Protein AF-A0A0C2JBY4-F1 (afdb_monomer_lite)

Radius of gyration: 14.49 Å; chains: 1; bounding box: 32×27×39 Å

Foldseek 3Di:
DDPVVLVVLVVLLVCLVCVVVDDCVVPVVVLVVLVVVLVVLVVVCVVVVCPPPPLVRVVSSVSSNVSSCVSSVPDDDPVNVVSVVVNVVVVVVPVVCVVPD

Sequence (101 aa):
MTKNKKQQLYIIYFTLVVYPMIDKTANDWLYMILKELYDSVRMYIEKNLFKDVSLENQFHLTQYYLKSLITLKIPMSNLERAMLNWFFKFLSAKQHLSNVY

pLDDT: mean 84.53, std 10.97, range [45.44, 94.81]

Organism: Thelohanellus kitauei (NCBI:txid669202)

Secondary structure (DSSP, 8-state):
--HHHHHHHHHHHHHHHHGGGS-GGG-HHHHHHHHHHHHHHHHHHHHHTTTTS-HHHHHHHHHHHHHHHHHHTPPPPHHHHHHHHHHHHHHHHTGGGTTT-

Structure (mmCIF, N/CA/C/O backbone):
data_AF-A0A0C2JBY4-F1
#
_entry.id   AF-A0A0C2JBY4-F1
#
loop_
_atom_site.group_PDB
_atom_site.id
_atom_site.type_symbol
_atom_site.label_atom_id
_atom_site.label_alt_id
_atom_site.label_comp_id
_atom_site.label_asym_id
_atom_site.label_entity_id
_atom_site.label_seq_id
_atom_site.pdbx_PDB_ins_code
_atom_site.Cartn_x
_atom_site.Cartn_y
_atom_site.Cartn_z
_atom_site.occupancy
_atom_site.B_iso_or_equiv
_atom_site.auth_seq_id
_atom_site.auth_comp_id
_atom_site.auth_asym_id
_atom_site.auth_atom_id
_atom_site.pdbx_PDB_model_num
ATOM 1 N N . MET A 1 1 ? -15.710 6.754 -0.744 1.00 81.94 1 MET A N 1
ATOM 2 C CA . MET A 1 1 ? -15.325 6.814 -2.175 1.00 81.94 1 MET A CA 1
ATOM 3 C C . MET A 1 1 ? -16.546 6.532 -3.038 1.00 81.94 1 MET A C 1
ATOM 5 O O . MET A 1 1 ? -17.395 5.758 -2.616 1.00 81.94 1 MET A O 1
ATOM 9 N N . THR A 1 2 ? -16.650 7.143 -4.222 1.00 89.56 2 THR A N 1
ATOM 10 C CA . THR A 1 2 ? -17.694 6.798 -5.206 1.00 89.56 2 THR 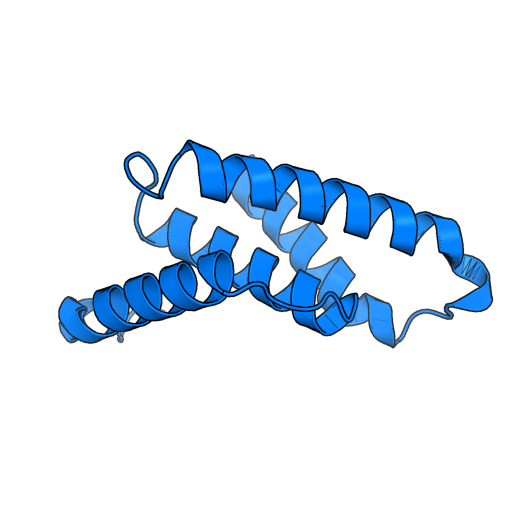A CA 1
ATOM 11 C C . THR A 1 2 ? -17.369 5.465 -5.891 1.00 89.56 2 THR A C 1
ATOM 13 O O . THR A 1 2 ? -16.215 5.028 -5.870 1.00 89.56 2 THR A O 1
ATOM 16 N N . LYS A 1 3 ? -18.359 4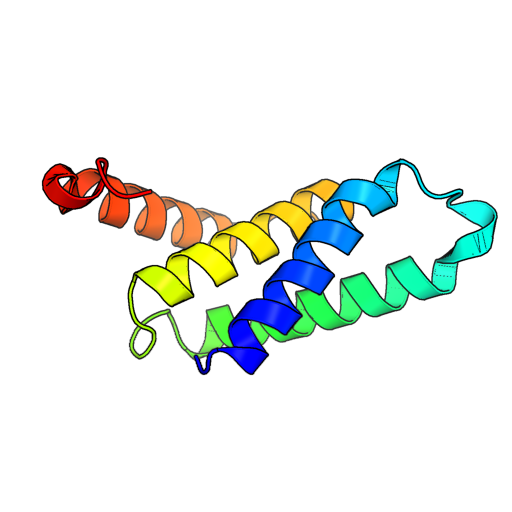.835 -6.542 1.00 90.38 3 LYS A N 1
ATOM 17 C CA . LYS A 1 3 ? -18.168 3.596 -7.323 1.00 90.38 3 LYS A CA 1
ATOM 18 C C . LYS A 1 3 ? -17.035 3.728 -8.349 1.00 90.38 3 LYS A C 1
ATOM 20 O O . LYS A 1 3 ? -16.157 2.874 -8.397 1.00 90.38 3 LYS A O 1
ATOM 25 N N . ASN A 1 4 ? -16.997 4.842 -9.083 1.00 92.81 4 ASN A N 1
ATOM 26 C CA . ASN A 1 4 ? -15.964 5.097 -10.093 1.00 92.81 4 ASN A CA 1
ATOM 27 C C . ASN A 1 4 ? -14.559 5.164 -9.477 1.00 92.81 4 ASN A C 1
ATOM 29 O O . ASN A 1 4 ? -13.630 4.565 -10.008 1.00 92.81 4 ASN A O 1
ATOM 33 N N . LYS A 1 5 ? -14.404 5.822 -8.319 1.00 89.19 5 LYS A N 1
ATOM 34 C CA . LYS A 1 5 ? -13.112 5.886 -7.614 1.00 89.19 5 LYS A CA 1
ATOM 35 C C . LYS A 1 5 ? -12.658 4.508 -7.121 1.00 89.19 5 LYS A C 1
ATOM 37 O O . LYS A 1 5 ? -11.472 4.206 -7.191 1.00 89.19 5 LYS A O 1
ATOM 42 N N . LYS A 1 6 ? -13.584 3.662 -6.648 1.00 88.19 6 LYS A N 1
ATOM 43 C CA . LYS A 1 6 ? -13.269 2.270 -6.276 1.00 88.19 6 LYS A CA 1
ATOM 44 C C . LYS A 1 6 ? -12.805 1.463 -7.491 1.00 88.19 6 LYS A C 1
ATOM 46 O O . LYS A 1 6 ? -11.793 0.782 -7.414 1.00 88.19 6 LYS A O 1
ATOM 51 N N . GLN A 1 7 ? -13.501 1.578 -8.622 1.00 92.94 7 GLN A N 1
ATOM 52 C CA . GLN A 1 7 ? -13.121 0.887 -9.856 1.00 92.94 7 GLN A CA 1
ATOM 53 C C . GLN A 1 7 ? -11.735 1.312 -10.356 1.00 92.94 7 GLN A C 1
ATOM 55 O O . GLN A 1 7 ? -10.930 0.456 -10.708 1.00 92.94 7 GLN A O 1
ATOM 60 N N . GLN A 1 8 ? -11.427 2.612 -10.333 1.00 92.12 8 GLN A N 1
ATOM 61 C CA . GLN A 1 8 ? -10.089 3.114 -10.663 1.00 92.12 8 GLN A CA 1
ATOM 62 C C . GLN A 1 8 ? -9.017 2.512 -9.748 1.00 92.12 8 GLN A C 1
ATOM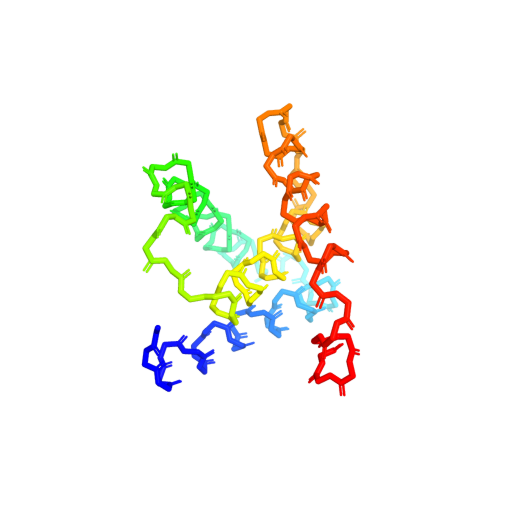 64 O O . GLN A 1 8 ? -7.994 2.037 -10.236 1.00 92.12 8 GLN A O 1
ATOM 69 N N . LEU A 1 9 ? -9.273 2.464 -8.436 1.00 91.25 9 LEU A N 1
ATOM 70 C CA . LEU A 1 9 ? -8.352 1.852 -7.478 1.00 91.25 9 LEU A CA 1
ATOM 71 C C . LEU A 1 9 ? -8.131 0.358 -7.763 1.00 91.25 9 LEU A C 1
ATOM 73 O O . LEU A 1 9 ? -6.999 -0.110 -7.680 1.00 91.25 9 LEU A O 1
ATOM 77 N N . TYR A 1 10 ? -9.174 -0.378 -8.154 1.00 93.25 10 TYR A N 1
ATOM 78 C CA . TYR A 1 10 ? -9.040 -1.780 -8.555 1.00 93.25 10 TYR A CA 1
ATOM 79 C C . TYR A 1 10 ? -8.217 -1.961 -9.825 1.00 93.25 10 TYR A C 1
ATOM 81 O O . TYR A 1 10 ? -7.378 -2.854 -9.866 1.00 93.25 10 TYR A O 1
ATOM 89 N N . ILE A 1 11 ? -8.410 -1.116 -10.840 1.00 94.75 11 ILE A N 1
ATOM 90 C CA . ILE A 1 11 ? -7.591 -1.159 -12.060 1.00 94.75 11 ILE A CA 1
ATOM 91 C C . ILE A 1 11 ? -6.118 -0.987 -11.691 1.00 94.75 11 ILE A C 1
ATOM 93 O O . ILE A 1 11 ? -5.291 -1.805 -12.076 1.00 94.75 11 ILE A O 1
ATOM 97 N N . ILE A 1 12 ? -5.803 0.015 -10.869 1.00 93.38 12 ILE A N 1
ATOM 98 C CA . ILE A 1 12 ? -4.441 0.261 -10.385 1.00 93.38 12 ILE A CA 1
ATOM 99 C C . ILE A 1 12 ? -3.908 -0.944 -9.595 1.00 93.38 12 ILE A C 1
ATOM 101 O O . ILE A 1 12 ? -2.771 -1.369 -9.799 1.00 93.38 12 ILE A O 1
ATOM 105 N N . TYR A 1 13 ? -4.719 -1.515 -8.702 1.00 94.81 13 TYR A N 1
ATOM 106 C CA . TYR A 1 13 ? -4.350 -2.706 -7.940 1.00 94.81 13 TYR A CA 1
ATOM 107 C C . TYR A 1 13 ? -4.009 -3.882 -8.862 1.00 94.81 13 TYR A C 1
ATOM 109 O O . TYR A 1 13 ? -2.970 -4.516 -8.689 1.00 94.81 13 TYR A O 1
ATOM 117 N N . PHE A 1 14 ? -4.840 -4.154 -9.870 1.00 94.56 14 PHE A N 1
ATOM 118 C CA . PHE A 1 14 ? -4.578 -5.220 -10.832 1.00 94.56 14 PHE A CA 1
ATOM 119 C C . PHE A 1 14 ? -3.338 -4.936 -11.676 1.00 94.56 14 PHE A C 1
ATOM 121 O O . PHE A 1 14 ? -2.545 -5.853 -11.876 1.00 94.56 14 PHE A O 1
ATOM 128 N N . THR A 1 15 ? -3.096 -3.681 -12.067 1.00 93.38 15 THR A N 1
ATOM 129 C CA . THR A 1 15 ? -1.838 -3.272 -12.707 1.00 93.38 15 THR A CA 1
ATOM 130 C C . THR A 1 15 ? -0.634 -3.640 -11.840 1.00 93.38 15 THR A C 1
ATOM 132 O O . THR A 1 15 ? 0.312 -4.241 -12.337 1.00 93.38 15 THR A O 1
ATOM 135 N N . LEU A 1 16 ? -0.678 -3.377 -10.530 1.00 93.94 16 LEU A N 1
ATOM 136 C CA . LEU A 1 16 ? 0.388 -3.782 -9.603 1.00 93.94 16 LEU A CA 1
ATOM 137 C C . LEU A 1 16 ? 0.514 -5.307 -9.458 1.00 93.94 16 LEU A C 1
ATOM 139 O O . LEU A 1 16 ? 1.607 -5.817 -9.229 1.00 93.94 16 LEU A O 1
ATOM 143 N N . VAL A 1 17 ? -0.583 -6.061 -9.569 1.00 93.62 17 VAL A N 1
ATOM 144 C CA . VAL A 1 17 ? -0.547 -7.533 -9.544 1.00 93.62 17 VAL A CA 1
ATOM 145 C C . VAL A 1 17 ? 0.193 -8.093 -10.752 1.00 93.62 17 VAL A C 1
ATOM 147 O O . VAL A 1 17 ? 1.013 -8.991 -10.573 1.00 93.62 17 VAL A O 1
ATOM 150 N N . VAL A 1 18 ? -0.069 -7.558 -11.944 1.00 93.31 18 VAL A N 1
ATOM 151 C CA . VAL A 1 18 ? 0.553 -8.041 -13.185 1.00 93.31 18 VAL A CA 1
ATOM 152 C C . VAL A 1 18 ? 1.931 -7.435 -13.436 1.00 93.31 18 VAL A C 1
ATOM 154 O O . VAL A 1 18 ? 2.728 -8.039 -14.142 1.00 93.31 18 VAL A O 1
ATOM 157 N N . TYR A 1 19 ? 2.253 -6.292 -12.824 1.00 90.75 19 TYR A N 1
ATOM 158 C CA . TYR A 1 19 ? 3.510 -5.568 -13.037 1.00 90.75 19 TYR A CA 1
ATOM 159 C C . TYR A 1 19 ? 4.781 -6.439 -12.963 1.00 90.75 19 TYR A C 1
ATOM 161 O O . TYR A 1 19 ? 5.625 -6.309 -13.845 1.00 90.75 19 TYR A O 1
ATOM 169 N N . PRO A 1 20 ? 4.952 -7.372 -12.002 1.00 89.00 20 PRO A N 1
ATOM 170 C CA . PRO A 1 20 ? 6.135 -8.235 -11.964 1.00 89.00 20 PRO A CA 1
ATOM 171 C C . PRO A 1 20 ? 6.289 -9.169 -13.173 1.00 89.00 20 PRO A C 1
ATOM 173 O O . PRO A 1 20 ? 7.397 -9.647 -13.404 1.00 89.00 20 PRO A O 1
ATOM 176 N N . MET A 1 21 ? 5.196 -9.452 -13.890 1.00 90.12 21 MET A N 1
ATOM 177 C CA . MET A 1 21 ? 5.159 -10.295 -15.092 1.00 90.12 21 MET A CA 1
ATOM 178 C C . MET A 1 21 ? 5.411 -9.495 -16.376 1.00 90.12 21 MET A C 1
ATOM 180 O O . MET A 1 21 ? 5.693 -10.084 -17.415 1.00 90.12 21 MET A O 1
ATOM 184 N N . ILE A 1 22 ? 5.287 -8.167 -16.317 1.00 86.00 22 ILE A N 1
ATOM 185 C CA . ILE A 1 22 ? 5.571 -7.280 -17.441 1.00 86.00 22 ILE A CA 1
ATOM 186 C C . ILE A 1 22 ? 7.091 -7.196 -17.616 1.00 86.00 22 ILE A C 1
ATOM 188 O O . ILE A 1 22 ? 7.832 -7.097 -16.634 1.00 86.00 22 ILE A O 1
ATOM 192 N N . ASP A 1 23 ? 7.559 -7.218 -18.867 1.00 77.25 23 ASP A N 1
ATOM 193 C CA . ASP A 1 23 ? 8.965 -6.967 -19.173 1.00 77.25 23 ASP A CA 1
ATOM 194 C C . ASP A 1 23 ? 9.362 -5.583 -18.648 1.00 77.25 23 ASP A C 1
ATOM 196 O O . ASP A 1 23 ? 8.892 -4.543 -19.126 1.00 77.25 23 ASP A O 1
ATOM 200 N N . LYS A 1 24 ? 10.212 -5.593 -17.619 1.00 70.69 24 LYS A N 1
ATOM 201 C CA . LYS A 1 24 ? 10.652 -4.390 -16.914 1.00 70.69 24 LYS A CA 1
ATOM 202 C C . LYS A 1 24 ? 11.470 -3.482 -17.817 1.00 70.69 24 LYS A C 1
ATOM 204 O O . LYS A 1 24 ? 11.325 -2.273 -17.719 1.00 70.69 24 LYS A O 1
ATOM 209 N N . THR A 1 25 ? 12.261 -4.057 -18.724 1.00 70.69 25 THR A N 1
ATOM 210 C CA . THR A 1 25 ? 13.163 -3.291 -19.597 1.00 70.69 25 THR A CA 1
ATOM 211 C C . THR A 1 25 ? 12.409 -2.456 -20.631 1.00 70.69 25 THR A C 1
ATOM 213 O O . THR A 1 25 ? 12.898 -1.418 -21.065 1.00 70.69 25 THR A O 1
ATOM 216 N N . ALA A 1 26 ? 11.179 -2.850 -20.967 1.00 73.31 26 ALA A N 1
ATOM 217 C CA . ALA A 1 26 ? 10.308 -2.107 -21.871 1.00 73.31 26 ALA A CA 1
ATOM 218 C C . ALA A 1 26 ? 9.446 -1.037 -21.166 1.00 73.31 26 ALA A C 1
ATOM 220 O O . ALA A 1 26 ? 8.786 -0.250 -21.844 1.00 73.31 26 ALA A O 1
ATOM 221 N N . ASN A 1 27 ? 9.399 -1.006 -19.824 1.00 77.31 27 ASN A N 1
ATOM 222 C CA . ASN A 1 27 ? 8.356 -0.286 -19.078 1.00 77.31 27 ASN A CA 1
ATOM 223 C C . ASN A 1 27 ? 8.859 0.505 -17.857 1.00 77.31 27 ASN A C 1
ATOM 225 O O . ASN A 1 27 ? 8.115 0.690 -16.892 1.00 77.31 27 ASN A O 1
ATOM 229 N N . ASP A 1 28 ? 10.079 1.044 -17.904 1.00 83.81 28 ASP A N 1
ATOM 230 C CA . ASP A 1 28 ? 10.623 1.898 -16.832 1.00 83.81 28 ASP A CA 1
ATOM 231 C C . ASP A 1 28 ? 9.721 3.105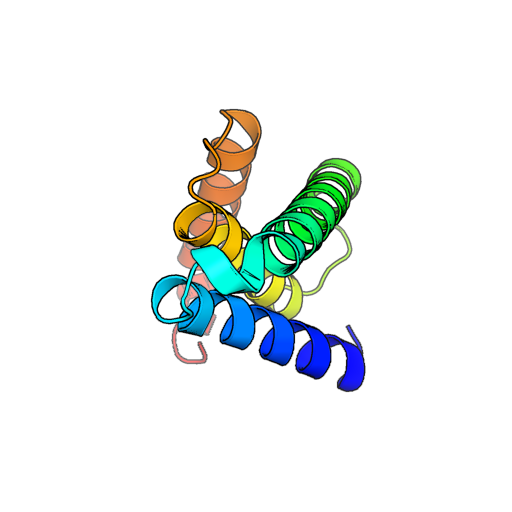 -16.502 1.00 83.81 28 ASP A C 1
ATOM 233 O O . ASP A 1 28 ? 9.603 3.519 -15.348 1.00 83.81 28 ASP A O 1
ATOM 237 N N . TRP A 1 29 ? 9.008 3.644 -17.495 1.00 88.69 29 TRP A N 1
ATOM 238 C CA . TRP A 1 29 ? 8.046 4.732 -17.294 1.00 88.69 29 TRP A CA 1
ATOM 239 C C . TRP A 1 29 ? 6.873 4.320 -16.384 1.00 88.69 29 TRP A C 1
ATOM 241 O O . TRP A 1 29 ? 6.403 5.119 -15.572 1.00 88.69 29 TRP A O 1
ATOM 251 N N . LEU A 1 30 ? 6.425 3.062 -16.468 1.00 89.69 30 LEU A N 1
ATOM 252 C CA . LEU A 1 30 ? 5.329 2.542 -15.653 1.00 89.69 30 LEU A CA 1
ATOM 253 C C . LEU A 1 30 ? 5.750 2.436 -14.186 1.00 89.69 30 LEU A C 1
ATOM 255 O O . LEU A 1 30 ? 4.962 2.763 -13.299 1.00 89.69 30 LEU A O 1
ATOM 259 N N . TYR A 1 31 ? 7.000 2.037 -13.928 1.00 90.56 31 TYR A N 1
ATOM 260 C CA . TYR A 1 31 ? 7.568 2.060 -12.580 1.00 90.56 31 TYR A CA 1
ATOM 261 C C . TYR A 1 31 ? 7.481 3.458 -11.963 1.00 90.56 31 TYR A C 1
ATOM 263 O O . TYR A 1 31 ? 7.007 3.603 -10.835 1.00 90.56 31 TYR A O 1
ATOM 271 N N . MET A 1 32 ? 7.903 4.481 -12.713 1.00 91.06 32 MET A N 1
ATOM 272 C CA . MET A 1 32 ? 7.903 5.867 -12.241 1.00 91.06 32 MET A CA 1
ATOM 273 C C . MET A 1 32 ? 6.493 6.340 -11.885 1.00 91.06 32 MET A C 1
ATOM 275 O O . MET A 1 32 ? 6.284 6.843 -10.783 1.00 91.06 32 MET A O 1
ATOM 279 N N . ILE A 1 33 ? 5.505 6.081 -12.747 1.00 92.12 33 ILE A N 1
ATOM 280 C CA . ILE A 1 33 ? 4.104 6.450 -12.487 1.00 92.12 33 ILE A CA 1
ATOM 281 C C . ILE A 1 33 ? 3.554 5.733 -11.250 1.00 92.12 33 ILE A C 1
ATOM 283 O O . ILE A 1 33 ? 2.904 6.347 -10.403 1.00 92.12 33 ILE A O 1
ATOM 287 N N . LEU A 1 34 ? 3.804 4.427 -11.118 1.00 93.31 34 LEU A N 1
ATOM 288 C CA . LEU A 1 34 ? 3.333 3.660 -9.963 1.00 93.31 34 LEU A CA 1
ATOM 289 C C . LEU A 1 34 ? 3.986 4.141 -8.662 1.00 93.31 34 LEU A C 1
ATOM 291 O O . LEU A 1 34 ? 3.329 4.157 -7.618 1.00 93.31 34 LEU A O 1
ATOM 295 N N . LYS A 1 35 ? 5.250 4.568 -8.727 1.00 93.75 35 LYS A N 1
ATOM 296 C CA . LYS A 1 35 ? 5.967 5.150 -7.595 1.00 93.75 35 LYS A CA 1
ATOM 297 C C . LYS A 1 35 ? 5.419 6.530 -7.212 1.00 93.75 35 LYS A C 1
ATOM 299 O O . LYS A 1 35 ? 5.161 6.753 -6.034 1.00 93.75 35 LYS A O 1
ATOM 304 N N . GLU A 1 36 ? 5.179 7.426 -8.166 1.00 94.12 36 GLU A N 1
ATOM 305 C CA . GLU A 1 36 ? 4.561 8.738 -7.896 1.00 94.12 36 GLU A CA 1
ATOM 306 C C . GLU A 1 36 ? 3.163 8.599 -7.284 1.00 94.12 36 GLU A C 1
ATOM 308 O O . GLU A 1 36 ? 2.787 9.321 -6.351 1.00 94.12 36 GLU A O 1
ATOM 313 N N . LEU A 1 37 ? 2.394 7.626 -7.775 1.00 93.06 37 LEU A N 1
ATOM 314 C CA . LEU A 1 37 ? 1.087 7.310 -7.223 1.00 93.06 37 LEU A CA 1
ATOM 315 C C . LEU A 1 37 ? 1.197 6.785 -5.786 1.00 93.06 37 LEU A C 1
ATOM 317 O O . LEU A 1 37 ? 0.427 7.213 -4.923 1.00 93.06 37 LEU A O 1
ATOM 321 N N . TYR A 1 38 ? 2.160 5.898 -5.514 1.00 92.81 38 TYR A N 1
ATOM 322 C CA . TYR A 1 38 ? 2.450 5.434 -4.158 1.00 92.81 38 TYR A CA 1
ATOM 323 C C . TYR A 1 38 ? 2.784 6.607 -3.229 1.00 92.81 38 TYR A C 1
ATOM 325 O O . TYR A 1 38 ? 2.175 6.722 -2.166 1.00 92.81 38 TYR A O 1
ATOM 333 N N . ASP A 1 39 ? 3.686 7.499 -3.645 1.00 91.94 39 ASP A N 1
ATOM 334 C CA . ASP A 1 39 ? 4.108 8.661 -2.857 1.00 91.94 39 ASP A CA 1
ATOM 335 C C . ASP A 1 39 ? 2.906 9.587 -2.560 1.00 91.94 39 ASP A C 1
ATOM 337 O O . ASP A 1 39 ? 2.707 10.027 -1.424 1.00 91.94 39 ASP A O 1
ATOM 341 N N . SER A 1 40 ? 2.014 9.781 -3.536 1.00 89.75 40 SER A N 1
ATOM 342 C CA . SER A 1 40 ? 0.775 10.553 -3.366 1.00 89.75 40 SER A CA 1
ATOM 343 C C . SER A 1 40 ? -0.193 9.917 -2.361 1.00 89.75 40 SER A C 1
ATOM 345 O O . SER A 1 40 ? -0.763 10.603 -1.506 1.00 89.75 40 SER A O 1
ATOM 347 N N . VAL A 1 41 ? -0.389 8.596 -2.433 1.00 87.12 41 VAL A N 1
ATOM 348 C CA . VAL A 1 41 ? -1.272 7.875 -1.504 1.00 87.12 41 VAL A CA 1
ATOM 349 C C . VAL A 1 41 ? -0.671 7.823 -0.105 1.00 87.12 41 VAL A C 1
ATOM 351 O O . VAL A 1 41 ? -1.399 8.005 0.871 1.00 87.12 41 VAL A O 1
ATOM 354 N N . ARG A 1 42 ? 0.647 7.652 0.009 1.00 87.88 42 ARG A N 1
ATOM 355 C CA . ARG A 1 42 ? 1.364 7.740 1.280 1.00 87.88 42 ARG A CA 1
ATOM 356 C C . ARG A 1 42 ? 1.107 9.087 1.954 1.00 87.88 42 ARG A C 1
ATOM 358 O O . ARG A 1 42 ? 0.660 9.109 3.097 1.00 87.88 42 ARG A O 1
ATOM 365 N N . MET A 1 43 ? 1.287 10.196 1.234 1.00 86.06 43 MET A N 1
ATOM 366 C CA . MET A 1 43 ? 1.004 11.534 1.765 1.00 86.06 43 MET A CA 1
ATOM 367 C C . MET A 1 43 ? -0.460 11.698 2.194 1.00 86.06 43 MET A C 1
ATOM 369 O O . MET A 1 43 ? -0.741 12.339 3.207 1.00 86.06 43 MET A O 1
ATOM 373 N N . TYR A 1 44 ? -1.406 11.130 1.441 1.00 82.38 44 TYR A N 1
ATOM 374 C CA . TYR A 1 44 ? -2.823 11.155 1.807 1.00 82.38 44 TYR A CA 1
ATOM 375 C C . TYR A 1 44 ? -3.094 10.396 3.114 1.00 82.38 44 TYR A C 1
ATOM 377 O O . TYR A 1 44 ? -3.816 10.898 3.979 1.00 82.38 44 TYR A O 1
ATOM 385 N N . ILE A 1 45 ? -2.500 9.211 3.263 1.00 78.69 45 ILE A N 1
ATOM 386 C CA . ILE A 1 45 ? -2.625 8.357 4.448 1.00 78.69 45 ILE A CA 1
ATOM 387 C C . ILE A 1 45 ? -1.996 9.034 5.676 1.00 78.69 45 ILE A C 1
ATOM 389 O O . ILE A 1 45 ? -2.636 9.091 6.727 1.00 78.69 45 ILE A O 1
ATOM 393 N N . GLU A 1 46 ? -0.793 9.600 5.539 1.00 79.00 46 GLU A N 1
ATOM 394 C CA . GLU A 1 46 ? -0.086 10.304 6.619 1.00 79.00 46 GLU A CA 1
ATOM 395 C C . GLU A 1 46 ? -0.856 11.547 7.100 1.00 79.00 46 GLU A C 1
ATOM 397 O O . GLU A 1 46 ? -0.951 11.782 8.304 1.00 79.00 46 GLU A O 1
ATOM 402 N N . LYS A 1 47 ? -1.455 12.322 6.183 1.00 77.19 47 LYS A N 1
ATOM 403 C CA . LYS A 1 47 ? -2.192 13.552 6.531 1.00 77.19 47 LYS A CA 1
ATOM 404 C C . LYS A 1 47 ? -3.573 13.298 7.134 1.00 77.19 47 LYS A C 1
ATOM 406 O O . LYS A 1 47 ? -3.980 14.035 8.025 1.00 77.19 47 LYS A O 1
ATOM 411 N N . ASN A 1 48 ? -4.304 12.294 6.644 1.00 67.44 48 ASN A N 1
ATOM 412 C CA . ASN A 1 48 ? -5.719 12.105 6.994 1.00 67.44 48 ASN A CA 1
ATOM 413 C C . ASN A 1 48 ? -5.992 10.944 7.954 1.00 67.44 48 ASN A C 1
ATOM 415 O O . ASN A 1 48 ? -7.151 10.711 8.294 1.00 67.44 48 ASN A O 1
ATOM 419 N N . LEU A 1 49 ? -4.951 10.228 8.397 1.00 61.38 49 LEU A N 1
ATOM 420 C CA . LEU A 1 49 ? -4.954 9.256 9.500 1.00 61.38 49 LEU A CA 1
ATOM 421 C C . LEU A 1 49 ? -6.256 8.440 9.615 1.00 61.38 49 LEU A C 1
ATOM 423 O O . LEU A 1 49 ? -6.816 8.306 10.695 1.00 61.38 49 LEU A O 1
ATOM 427 N N . PHE A 1 50 ? -6.775 7.950 8.483 1.00 65.31 50 PHE A N 1
ATOM 428 C CA . PHE A 1 50 ? -8.012 7.166 8.369 1.00 65.31 50 PHE A CA 1
ATOM 429 C C . PHE A 1 50 ? -9.275 7.735 9.065 1.00 65.31 50 PHE A C 1
ATOM 431 O O . PHE A 1 50 ? -10.285 7.037 9.129 1.00 65.31 50 PHE A O 1
ATOM 438 N N . LYS A 1 51 ? -9.275 8.981 9.559 1.00 66.31 51 LYS A N 1
ATOM 439 C CA . LYS A 1 51 ? -10.334 9.496 10.449 1.00 66.31 51 LYS A CA 1
ATOM 440 C C . LYS A 1 51 ? -11.671 9.712 9.737 1.00 66.31 51 LYS A C 1
ATOM 442 O O . LYS A 1 51 ? -12.710 9.473 10.341 1.00 66.31 51 LYS A O 1
ATOM 447 N N . ASP A 1 52 ? -11.637 10.030 8.442 1.00 70.19 52 ASP A N 1
ATOM 448 C CA . ASP A 1 52 ? -12.832 10.413 7.668 1.00 70.19 52 ASP A CA 1
ATOM 449 C C . ASP A 1 52 ? -13.192 9.422 6.550 1.00 70.19 52 ASP A C 1
ATOM 451 O O . ASP A 1 52 ? -14.027 9.688 5.682 1.00 70.19 52 ASP A O 1
ATOM 455 N N . VAL A 1 53 ? -12.546 8.256 6.535 1.00 76.94 53 VAL A N 1
ATOM 456 C CA . VAL A 1 53 ? -12.742 7.242 5.496 1.00 76.94 53 VAL A CA 1
ATOM 457 C C . VAL A 1 53 ? -13.515 6.070 6.090 1.00 76.94 53 VAL A C 1
ATOM 459 O O . VAL A 1 53 ? -13.131 5.538 7.123 1.00 76.94 53 VAL A O 1
ATOM 462 N N . SER A 1 54 ? -14.600 5.632 5.444 1.00 86.44 54 SER A N 1
ATOM 463 C CA . SER A 1 54 ? -15.329 4.433 5.886 1.00 86.44 54 SER A CA 1
ATOM 464 C C . SER A 1 54 ? -14.418 3.203 5.894 1.00 86.44 54 SER A C 1
ATOM 466 O O . SER A 1 54 ? -13.567 3.071 5.016 1.00 86.44 54 SER A O 1
ATOM 468 N N . LEU A 1 55 ? -14.638 2.267 6.821 1.00 84.25 55 LEU A N 1
ATOM 469 C CA . LEU A 1 55 ? -13.795 1.076 6.996 1.00 84.25 55 LEU A CA 1
ATOM 470 C C . LEU A 1 55 ? -13.518 0.309 5.692 1.00 84.25 55 LEU A C 1
ATOM 472 O O . LEU A 1 55 ? -12.374 -0.020 5.407 1.00 84.25 55 LEU A O 1
ATOM 476 N N . GLU A 1 56 ? -14.540 0.096 4.863 1.00 85.81 56 GLU A N 1
ATOM 477 C CA . GLU A 1 56 ? -14.397 -0.539 3.544 1.00 85.81 56 GLU A CA 1
ATOM 478 C C . GLU A 1 56 ? -13.398 0.207 2.635 1.00 85.81 56 GLU A C 1
ATOM 480 O O . GLU A 1 56 ? -12.542 -0.391 1.990 1.00 85.81 56 GLU A O 1
ATOM 485 N N . ASN A 1 57 ? -13.455 1.539 2.607 1.00 86.38 57 ASN A N 1
ATOM 486 C CA . ASN A 1 57 ? -12.535 2.332 1.796 1.00 86.38 57 ASN A CA 1
ATOM 487 C C . ASN A 1 57 ? -11.123 2.343 2.403 1.00 86.38 57 ASN A C 1
ATOM 489 O O . ASN A 1 57 ? -10.150 2.346 1.653 1.00 86.38 57 ASN A O 1
ATOM 493 N N . GLN A 1 58 ? -11.000 2.306 3.736 1.00 85.94 58 GLN A N 1
ATOM 494 C CA . GLN A 1 58 ? -9.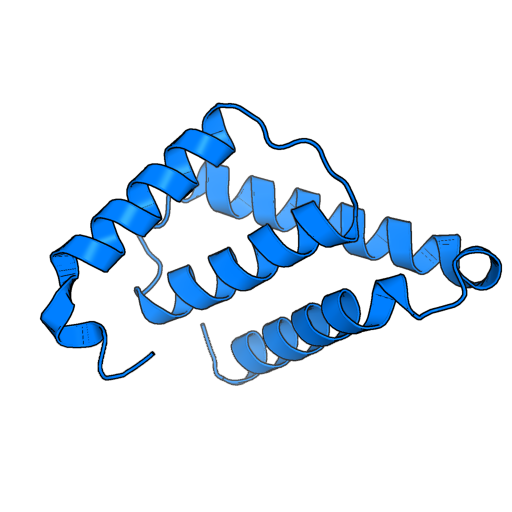703 2.132 4.397 1.00 85.94 58 GLN A CA 1
ATOM 495 C C . GLN A 1 58 ? -9.078 0.792 4.004 1.00 85.94 58 GLN A C 1
ATOM 497 O O . GLN A 1 58 ? -7.897 0.736 3.684 1.00 85.94 58 GLN A O 1
ATOM 502 N N . PHE A 1 59 ? -9.882 -0.273 3.963 1.00 87.38 59 PHE A N 1
ATOM 503 C CA . PHE A 1 59 ? -9.438 -1.602 3.566 1.00 87.38 59 PHE A CA 1
ATOM 504 C C . PHE A 1 59 ? -8.895 -1.619 2.136 1.00 87.38 59 PHE A C 1
ATOM 506 O O . PHE A 1 59 ? -7.760 -2.041 1.926 1.00 87.38 59 PHE A O 1
ATOM 513 N N . HIS A 1 60 ? -9.635 -1.074 1.167 1.00 88.31 60 HIS A N 1
ATOM 514 C CA . HIS A 1 60 ? -9.163 -1.010 -0.220 1.00 88.31 60 HIS A CA 1
ATOM 515 C C . HIS A 1 60 ? -7.892 -0.170 -0.389 1.00 88.31 60 HIS A C 1
ATOM 517 O O . HIS A 1 60 ? -6.985 -0.565 -1.123 1.00 88.31 60 HIS A O 1
ATOM 523 N N . LEU A 1 61 ? -7.795 0.972 0.300 1.00 88.81 61 LEU A N 1
ATOM 524 C CA . LEU A 1 61 ? -6.588 1.802 0.271 1.00 88.81 61 LEU A CA 1
ATOM 525 C C . LEU A 1 61 ? -5.390 1.066 0.877 1.00 88.81 61 LEU A C 1
ATOM 527 O O . LEU A 1 61 ? -4.312 1.088 0.289 1.00 88.81 61 LEU A O 1
ATOM 531 N N . THR A 1 62 ? -5.585 0.365 1.995 1.00 88.56 62 THR A N 1
ATOM 532 C CA . THR A 1 62 ? -4.551 -0.468 2.621 1.00 88.56 62 THR A CA 1
ATOM 533 C C . THR A 1 62 ? -4.105 -1.608 1.705 1.00 88.56 62 THR A C 1
ATOM 535 O O . THR A 1 62 ? -2.904 -1.835 1.565 1.00 88.56 62 THR A O 1
ATOM 538 N N . GLN A 1 63 ? -5.036 -2.299 1.038 1.00 90.38 63 GLN A N 1
ATOM 539 C CA . GLN A 1 63 ? -4.712 -3.356 0.073 1.00 90.38 63 GLN A CA 1
ATOM 540 C C . GLN A 1 63 ? -3.855 -2.827 -1.081 1.00 90.38 63 GLN A C 1
ATOM 542 O O . GLN A 1 63 ? -2.818 -3.413 -1.395 1.00 90.38 63 GLN A O 1
ATOM 547 N N . TYR A 1 64 ? -4.267 -1.709 -1.688 1.00 92.31 64 TYR A N 1
ATOM 548 C CA . TYR A 1 64 ? -3.485 -1.026 -2.717 1.00 92.31 64 TYR A CA 1
ATOM 549 C C . TYR A 1 64 ? -2.090 -0.659 -2.197 1.00 92.31 64 TYR A C 1
ATOM 551 O O . TYR A 1 64 ? -1.086 -1.007 -2.812 1.00 92.31 64 TYR A O 1
ATOM 559 N N . TYR A 1 65 ? -2.027 -0.006 -1.039 1.00 91.81 65 TYR A N 1
ATOM 560 C CA . TYR A 1 65 ? -0.793 0.515 -0.472 1.00 91.81 65 TYR A CA 1
ATOM 561 C C . TYR A 1 65 ? 0.226 -0.601 -0.180 1.00 91.81 65 TYR A C 1
ATOM 563 O O . TYR A 1 65 ? 1.384 -0.518 -0.595 1.00 91.81 65 TYR A O 1
ATOM 571 N N . LEU A 1 66 ? -0.219 -1.699 0.442 1.00 92.19 66 LEU A N 1
ATOM 572 C CA . LEU A 1 66 ? 0.605 -2.892 0.663 1.00 92.19 66 LEU A CA 1
ATOM 573 C C . LEU A 1 66 ? 1.077 -3.510 -0.651 1.00 92.19 66 LEU A C 1
ATOM 575 O O . LEU A 1 66 ? 2.238 -3.908 -0.775 1.00 92.19 66 LEU A O 1
ATOM 579 N N . LYS A 1 67 ? 0.188 -3.588 -1.647 1.00 94.19 67 LYS A N 1
ATOM 580 C CA . LYS A 1 67 ? 0.545 -4.147 -2.947 1.00 94.19 67 LYS A CA 1
ATOM 581 C C . LYS A 1 67 ? 1.617 -3.303 -3.636 1.00 94.19 67 LYS A C 1
ATOM 583 O O . LYS A 1 67 ? 2.552 -3.890 -4.180 1.00 94.19 67 LYS A O 1
ATOM 588 N N . SER A 1 68 ? 1.534 -1.975 -3.565 1.00 93.44 68 SER A N 1
ATOM 589 C CA . SER A 1 6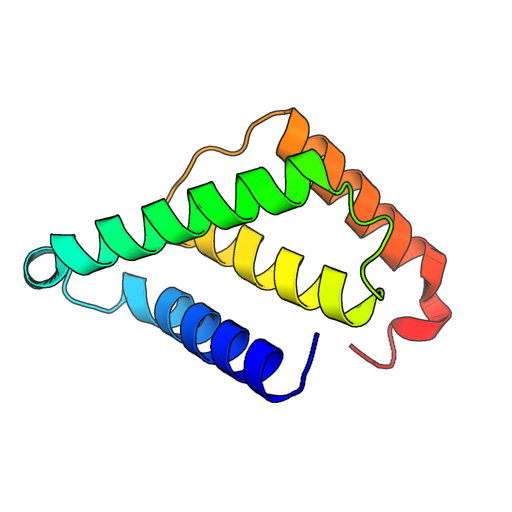8 ? 2.558 -1.059 -4.082 1.00 93.44 68 SER A CA 1
ATOM 590 C C . SER A 1 68 ? 3.911 -1.276 -3.412 1.00 93.44 68 SER A C 1
ATOM 592 O O . SER A 1 68 ? 4.898 -1.477 -4.115 1.00 93.44 68 SER A O 1
ATOM 594 N N . LEU A 1 69 ? 3.957 -1.327 -2.075 1.00 93.19 69 LEU A N 1
ATOM 595 C CA . LEU A 1 69 ? 5.193 -1.576 -1.321 1.00 93.19 69 LEU A CA 1
ATOM 596 C C . LEU A 1 69 ? 5.912 -2.845 -1.791 1.00 93.19 69 LEU A C 1
ATOM 598 O O . LEU A 1 69 ? 7.099 -2.813 -2.110 1.00 93.19 69 LEU A O 1
ATOM 602 N N . ILE A 1 70 ? 5.174 -3.956 -1.868 1.00 92.25 70 ILE A N 1
ATOM 603 C CA . ILE A 1 70 ? 5.728 -5.263 -2.240 1.00 92.25 70 ILE A CA 1
ATOM 604 C C . ILE A 1 70 ? 6.173 -5.264 -3.705 1.00 92.25 70 ILE A C 1
ATOM 606 O O . ILE A 1 70 ? 7.278 -5.696 -4.027 1.00 92.25 70 ILE A O 1
ATOM 610 N N . THR A 1 71 ? 5.311 -4.777 -4.598 1.00 93.69 71 THR A N 1
ATOM 611 C CA . THR A 1 71 ? 5.527 -4.824 -6.051 1.00 93.69 71 THR A CA 1
ATOM 612 C C . THR A 1 71 ? 6.701 -3.947 -6.473 1.00 93.69 71 THR A C 1
ATOM 614 O O . THR A 1 71 ? 7.530 -4.365 -7.282 1.00 93.69 71 THR A O 1
ATOM 617 N N . LEU A 1 72 ? 6.792 -2.749 -5.897 1.00 92.12 72 LEU A N 1
ATOM 618 C CA . LEU A 1 72 ? 7.821 -1.759 -6.206 1.00 92.12 72 LEU A CA 1
ATOM 619 C C . LEU A 1 72 ? 9.076 -1.918 -5.332 1.00 92.12 72 LEU A C 1
ATOM 621 O O . LEU A 1 72 ? 10.039 -1.183 -5.522 1.00 92.12 72 LEU A O 1
ATOM 625 N N . LYS A 1 73 ? 9.088 -2.883 -4.398 1.00 92.69 73 LYS A N 1
ATOM 626 C CA . LYS A 1 73 ? 10.179 -3.131 -3.437 1.00 92.69 73 LYS A CA 1
ATOM 627 C C . LYS A 1 73 ? 10.559 -1.889 -2.619 1.00 92.69 73 LYS A C 1
ATOM 629 O O . LYS A 1 73 ? 11.731 -1.663 -2.322 1.00 92.69 73 LYS A O 1
ATOM 634 N N . ILE A 1 74 ? 9.567 -1.083 -2.256 1.00 91.56 74 ILE A N 1
ATOM 635 C CA . ILE A 1 74 ? 9.779 0.130 -1.465 1.00 91.56 74 ILE A CA 1
ATOM 636 C C . ILE A 1 74 ? 9.948 -0.274 0.007 1.00 91.56 74 ILE A C 1
ATOM 638 O O . ILE A 1 74 ? 9.129 -1.038 0.528 1.00 91.56 74 ILE A O 1
ATOM 642 N N . PRO A 1 75 ? 10.997 0.203 0.702 1.00 91.25 75 PRO A N 1
ATOM 643 C CA . PRO A 1 75 ? 11.181 -0.095 2.112 1.00 91.25 75 PRO A CA 1
ATOM 644 C C . PRO A 1 75 ? 10.095 0.586 2.948 1.00 91.25 75 PRO A C 1
ATOM 646 O O . PRO A 1 75 ? 9.864 1.788 2.839 1.00 91.25 75 PRO A O 1
ATOM 649 N N . MET A 1 76 ? 9.455 -0.195 3.816 1.00 89.06 76 MET A N 1
ATOM 650 C CA . MET A 1 76 ? 8.450 0.300 4.751 1.00 89.06 76 MET A CA 1
ATOM 651 C C . MET A 1 76 ? 9.122 1.005 5.935 1.00 89.06 76 MET A C 1
ATOM 653 O O . MET A 1 76 ? 9.973 0.428 6.616 1.00 89.06 76 MET A O 1
ATOM 657 N N . SER A 1 77 ? 8.699 2.232 6.216 1.00 87.56 77 SER A N 1
ATOM 658 C CA . SER A 1 77 ? 9.121 3.012 7.377 1.00 87.56 77 SER A CA 1
ATOM 659 C C . SER A 1 77 ? 8.454 2.544 8.676 1.00 87.56 77 SER A C 1
ATOM 661 O O . SER A 1 77 ? 7.447 1.829 8.689 1.00 87.56 77 SER A O 1
ATOM 663 N N . ASN A 1 78 ? 9.000 2.987 9.811 1.00 87.44 78 ASN A N 1
ATOM 664 C CA . ASN A 1 78 ? 8.446 2.673 11.131 1.00 87.44 78 ASN A CA 1
ATOM 665 C C . ASN A 1 78 ? 7.034 3.245 11.332 1.00 87.44 78 ASN A C 1
ATOM 667 O O . ASN A 1 78 ? 6.202 2.590 11.960 1.00 87.44 78 ASN A O 1
ATOM 671 N N . LEU A 1 79 ? 6.756 4.433 10.782 1.00 83.88 79 LEU A N 1
ATOM 672 C CA . LEU A 1 79 ? 5.435 5.061 10.858 1.00 83.88 79 LEU A CA 1
ATOM 673 C C . LEU A 1 79 ? 4.395 4.222 10.109 1.00 83.88 79 LEU A C 1
ATOM 675 O O . LEU A 1 79 ? 3.372 3.852 10.678 1.00 83.88 79 LEU A O 1
ATOM 679 N N . GLU A 1 80 ? 4.698 3.848 8.868 1.00 83.94 80 GLU A N 1
ATOM 680 C CA . GLU A 1 80 ? 3.818 3.033 8.023 1.00 83.94 80 GLU A CA 1
ATOM 681 C C . GLU A 1 80 ? 3.553 1.660 8.664 1.00 83.94 80 GLU A C 1
ATOM 683 O O . GLU A 1 80 ? 2.412 1.198 8.718 1.00 83.94 80 GLU A O 1
ATOM 688 N N . ARG A 1 81 ? 4.585 1.045 9.257 1.00 88.44 81 ARG A N 1
ATOM 689 C CA . ARG A 1 81 ? 4.452 -0.200 10.028 1.00 88.44 81 ARG A CA 1
ATOM 690 C C . ARG A 1 81 ? 3.515 -0.041 11.225 1.00 88.44 81 ARG A C 1
ATOM 692 O O . ARG A 1 81 ? 2.661 -0.897 11.454 1.00 88.44 81 ARG A O 1
ATOM 699 N N . ALA A 1 82 ? 3.668 1.030 12.003 1.00 86.75 82 ALA A N 1
ATOM 700 C CA . ALA A 1 82 ? 2.808 1.298 13.152 1.00 86.75 82 ALA A CA 1
ATOM 701 C C . ALA A 1 82 ? 1.345 1.503 12.725 1.00 86.75 82 ALA A C 1
ATOM 703 O O . ALA A 1 82 ? 0.439 0.958 13.357 1.00 86.75 82 ALA A O 1
ATOM 704 N N . MET A 1 83 ? 1.122 2.216 11.618 1.00 83.31 83 MET A N 1
ATOM 705 C CA . MET A 1 83 ? -0.208 2.444 11.052 1.00 83.31 83 MET A CA 1
ATOM 706 C C . MET A 1 83 ? -0.874 1.147 10.588 1.00 83.31 83 MET A C 1
ATOM 708 O O . MET A 1 83 ? -2.024 0.891 10.943 1.00 83.31 83 MET A O 1
ATOM 712 N N . LEU A 1 84 ? -0.152 0.297 9.855 1.00 87.19 84 LEU A N 1
ATOM 713 C CA . LEU A 1 84 ? -0.659 -1.006 9.421 1.00 87.19 84 LEU A CA 1
ATOM 714 C C . LEU A 1 84 ? -0.977 -1.912 10.611 1.00 87.19 84 LEU A C 1
ATOM 716 O O . LEU A 1 84 ? -2.040 -2.525 10.651 1.00 87.19 84 LEU A O 1
ATOM 720 N N . ASN A 1 85 ? -0.104 -1.947 11.620 1.00 89.25 85 ASN A N 1
ATOM 721 C CA . ASN A 1 85 ? -0.348 -2.708 12.843 1.00 89.25 85 ASN A CA 1
ATOM 722 C C . ASN A 1 85 ? -1.601 -2.226 13.583 1.00 89.25 85 ASN A C 1
ATOM 724 O O . ASN A 1 85 ? -2.380 -3.049 14.065 1.00 89.25 85 ASN A O 1
ATOM 728 N N . TRP A 1 86 ? -1.809 -0.910 13.678 1.00 86.62 86 TRP A N 1
ATOM 729 C CA . TRP A 1 86 ? -3.030 -0.348 14.252 1.00 86.62 86 TRP A CA 1
ATOM 730 C C . TRP A 1 86 ? -4.267 -0.763 13.446 1.00 86.62 86 TRP A C 1
ATOM 732 O O . TRP A 1 86 ? -5.237 -1.244 14.030 1.00 86.62 86 TRP A O 1
ATOM 742 N N . PHE A 1 87 ? -4.209 -0.659 12.116 1.00 84.62 87 PHE A N 1
ATOM 743 C CA . PHE A 1 87 ? -5.320 -1.020 11.236 1.00 84.62 87 PHE A CA 1
ATOM 744 C C . PHE A 1 87 ? -5.671 -2.512 11.325 1.00 84.62 87 PHE A C 1
ATOM 746 O O . PHE A 1 87 ? -6.840 -2.860 11.470 1.00 84.62 87 PHE A O 1
ATOM 753 N N . PHE A 1 88 ? -4.678 -3.406 11.329 1.00 86.62 88 PHE A N 1
ATOM 754 C CA . PHE A 1 88 ? -4.917 -4.841 11.495 1.00 86.62 88 PHE A CA 1
ATOM 755 C C . PHE A 1 88 ? -5.498 -5.179 12.866 1.00 86.62 88 PHE A C 1
ATOM 757 O O . PHE A 1 88 ? -6.448 -5.949 12.942 1.00 86.62 88 PHE A O 1
ATOM 764 N N . LYS A 1 89 ? -5.004 -4.560 13.947 1.00 88.94 89 LYS A N 1
ATOM 765 C CA . LYS A 1 89 ? -5.611 -4.716 15.280 1.00 88.94 89 LYS A CA 1
ATOM 766 C C . LYS A 1 89 ? -7.066 -4.248 15.296 1.00 88.94 89 LYS A C 1
ATOM 768 O O . LYS A 1 89 ? -7.914 -4.923 15.874 1.00 88.94 89 LYS A O 1
ATOM 773 N N . PHE A 1 90 ? -7.354 -3.119 14.649 1.00 84.06 90 PHE A N 1
ATOM 774 C CA . PHE A 1 90 ? -8.709 -2.591 14.525 1.00 84.06 90 PHE A CA 1
ATOM 775 C C . PHE A 1 90 ? -9.634 -3.548 13.762 1.00 84.06 90 PHE A C 1
ATOM 777 O O . PHE A 1 90 ? -10.755 -3.788 14.206 1.00 84.06 90 PHE A O 1
ATOM 784 N N . LEU A 1 91 ? -9.164 -4.133 12.656 1.00 83.25 91 LEU A N 1
ATOM 785 C CA . LEU A 1 91 ? -9.915 -5.142 11.906 1.00 83.25 91 LEU A CA 1
ATOM 786 C C . LEU A 1 91 ? -10.175 -6.400 12.741 1.00 83.25 91 LEU A C 1
ATOM 788 O O . LEU A 1 91 ? -11.319 -6.844 12.816 1.00 83.25 91 LEU A O 1
ATOM 792 N N . SER A 1 92 ? -9.153 -6.931 13.418 1.00 84.06 92 SER A N 1
ATOM 793 C CA . SER A 1 92 ? -9.288 -8.120 14.270 1.00 84.06 92 SER A CA 1
ATOM 794 C C . SER A 1 92 ? -10.286 -7.913 15.410 1.00 84.06 92 SER A C 1
ATOM 796 O O . SER A 1 92 ? -11.032 -8.826 15.749 1.00 84.06 92 SER A O 1
ATOM 798 N N . ALA A 1 93 ? -10.353 -6.703 15.973 1.00 85.06 93 ALA A N 1
ATOM 799 C CA . ALA A 1 93 ? -11.325 -6.357 17.009 1.00 85.06 93 ALA A CA 1
ATOM 800 C C . ALA A 1 93 ? -12.776 -6.294 16.491 1.00 85.06 93 ALA A C 1
ATOM 802 O O . ALA A 1 93 ? -13.716 -6.367 17.279 1.00 85.06 93 ALA A O 1
ATOM 803 N N . LYS A 1 94 ? -12.986 -6.174 15.174 1.00 77.00 94 LYS A N 1
ATOM 804 C CA . LYS A 1 94 ? -14.312 -6.108 14.539 1.00 77.00 94 LYS A CA 1
ATOM 805 C C . LYS A 1 94 ? -14.758 -7.446 13.951 1.00 77.00 94 LYS A C 1
ATOM 807 O O . LYS A 1 94 ? -15.432 -7.468 12.927 1.00 77.00 94 LYS A O 1
ATOM 812 N N . GLN A 1 95 ? -14.432 -8.548 14.622 1.00 61.00 95 GLN A N 1
ATOM 813 C CA . GLN A 1 95 ? -14.594 -9.936 14.167 1.00 61.00 95 GLN A CA 1
ATOM 814 C C . GLN A 1 95 ? -15.996 -10.305 13.618 1.00 61.00 95 GLN A C 1
ATOM 816 O O . GLN A 1 95 ? -16.096 -11.184 12.773 1.00 61.00 95 GLN A O 1
ATOM 821 N N . HIS A 1 96 ? -17.070 -9.578 13.960 1.00 58.16 96 HIS A N 1
ATOM 822 C CA . HIS A 1 96 ? -18.381 -9.706 13.292 1.00 58.16 96 HIS A CA 1
ATOM 823 C C . HIS A 1 96 ? -18.396 -9.326 11.792 1.00 58.16 96 HIS A C 1
ATOM 825 O O . HIS A 1 96 ? -19.354 -9.650 11.095 1.00 58.16 96 HIS A O 1
ATOM 831 N N . LEU A 1 97 ? -17.358 -8.659 11.278 1.00 55.44 97 LEU A N 1
ATOM 832 C CA . LEU A 1 97 ? -17.182 -8.320 9.860 1.00 55.44 97 LEU A CA 1
ATOM 833 C C . LEU A 1 97 ? -16.272 -9.307 9.108 1.00 55.44 97 LEU A C 1
ATOM 835 O O . LEU A 1 97 ? -16.161 -9.186 7.890 1.00 55.44 97 LEU A O 1
ATOM 839 N N . SER A 1 98 ? -15.649 -10.286 9.786 1.00 51.53 98 SER A N 1
ATOM 840 C CA . SER A 1 98 ? -14.756 -11.258 9.125 1.00 51.53 98 SER A CA 1
ATOM 841 C C . SER A 1 98 ? -15.493 -12.209 8.181 1.00 51.53 98 SER A C 1
ATOM 843 O O . SER A 1 98 ? -14.861 -12.896 7.394 1.00 51.53 98 SER A O 1
ATOM 845 N N . ASN A 1 99 ? -16.824 -12.264 8.260 1.00 52.22 99 ASN A N 1
ATOM 846 C CA . ASN A 1 99 ? -17.652 -13.082 7.374 1.00 52.22 99 ASN A CA 1
ATOM 847 C C . ASN A 1 99 ? -18.044 -12.354 6.072 1.00 52.22 99 ASN A C 1
ATOM 849 O O . ASN A 1 99 ? -18.783 -12.920 5.272 1.00 52.22 99 ASN A O 1
ATOM 853 N N . VAL A 1 100 ? -17.606 -11.103 5.870 1.00 54.41 100 VAL A N 1
ATOM 854 C CA . VAL A 1 100 ? -17.996 -10.265 4.716 1.00 54.41 100 VAL A CA 1
ATOM 855 C C . VAL A 1 100 ? -16.809 -9.919 3.799 1.00 54.41 100 VAL A C 1
ATOM 857 O O . VAL A 1 100 ? -17.042 -9.542 2.652 1.00 54.41 100 VAL A O 1
ATOM 860 N N . TYR A 1 101 ? -15.558 -10.069 4.257 1.00 45.44 101 TYR A N 1
ATOM 861 C CA . TYR A 1 101 ? -14.346 -9.695 3.509 1.00 45.44 101 TYR A CA 1
ATOM 862 C C . TYR A 1 101 ? -13.239 -10.739 3.615 1.00 45.44 101 TYR A C 1
ATOM 864 O O . TYR A 1 101 ? -12.984 -11.194 4.752 1.00 45.44 101 TYR A O 1
#